Protein AF-D3U2C7-F1 (afdb_monomer_lite)

Structure (mmCIF, N/CA/C/O backbone):
data_AF-D3U2C7-F1
#
_entry.id   AF-D3U2C7-F1
#
loop_
_atom_site.group_PDB
_atom_site.id
_atom_site.type_symbol
_atom_site.label_atom_id
_atom_site.label_alt_id
_atom_site.label_comp_id
_atom_site.label_asym_id
_atom_site.label_entity_id
_atom_site.label_seq_id
_atom_site.pdbx_PDB_ins_code
_atom_site.Cartn_x
_atom_site.Cartn_y
_atom_site.Cartn_z
_atom_site.occupancy
_atom_site.B_iso_or_equiv
_atom_site.auth_seq_id
_atom_site.auth_comp_id
_atom_site.auth_asym_id
_atom_site.auth_atom_id
_atom_site.pdbx_PDB_model_num
ATOM 1 N N . SER A 1 1 ? -16.264 -7.380 15.475 1.00 87.81 1 SER A N 1
ATOM 2 C CA . SER A 1 1 ? -15.789 -6.425 14.461 1.00 87.81 1 SER A CA 1
ATOM 3 C C . SER A 1 1 ? -16.769 -6.370 13.301 1.00 87.81 1 SER A C 1
ATOM 5 O O . SER A 1 1 ? -17.599 -7.271 13.189 1.00 87.81 1 SER A O 1
ATOM 7 N N . ALA A 1 2 ? -16.705 -5.324 12.482 1.00 96.00 2 ALA A N 1
ATOM 8 C CA . ALA A 1 2 ? -17.293 -5.281 11.144 1.00 96.00 2 ALA A CA 1
ATOM 9 C C . ALA A 1 2 ? -16.177 -5.467 10.105 1.00 96.00 2 ALA A C 1
ATOM 11 O O . ALA A 1 2 ? -15.032 -5.110 10.377 1.00 96.00 2 ALA A O 1
ATOM 12 N N . SER A 1 3 ? -16.497 -6.058 8.955 1.00 97.50 3 SER A N 1
ATOM 13 C CA . SER A 1 3 ? -15.560 -6.215 7.838 1.00 97.50 3 SER A CA 1
ATOM 14 C C . SER A 1 3 ? -15.856 -5.163 6.782 1.00 97.50 3 SER A C 1
ATOM 16 O O . SER A 1 3 ? -17.010 -5.005 6.394 1.00 97.50 3 SER A O 1
ATOM 18 N N . VAL A 1 4 ? -14.816 -4.492 6.300 1.00 98.06 4 VAL A N 1
ATOM 19 C CA . VAL A 1 4 ? -14.897 -3.463 5.260 1.00 98.06 4 VAL A CA 1
ATOM 20 C C . VAL A 1 4 ? -14.013 -3.886 4.093 1.00 98.06 4 VAL A C 1
ATOM 22 O O . VAL A 1 4 ? -12.832 -4.183 4.285 1.00 98.06 4 VAL A O 1
ATOM 25 N N . ASP A 1 5 ? -14.599 -3.947 2.898 1.00 97.88 5 ASP A N 1
ATOM 26 C CA . ASP A 1 5 ? -13.872 -4.214 1.656 1.00 97.88 5 ASP A CA 1
ATOM 27 C C . ASP A 1 5 ? -13.170 -2.939 1.176 1.00 97.88 5 ASP A C 1
ATOM 29 O O . ASP A 1 5 ? -13.735 -1.844 1.223 1.00 97.88 5 ASP A O 1
ATOM 33 N N . LEU A 1 6 ? -11.931 -3.083 0.714 1.00 98.00 6 LEU A N 1
ATOM 34 C CA . LEU A 1 6 ? -11.055 -1.980 0.339 1.00 98.00 6 LEU A CA 1
ATOM 35 C C . LEU A 1 6 ? -10.516 -2.156 -1.089 1.00 98.00 6 LEU A C 1
ATOM 37 O O . LEU A 1 6 ? -10.436 -3.281 -1.597 1.00 98.00 6 LEU A O 1
ATOM 41 N N . PRO A 1 7 ? -10.071 -1.061 -1.733 1.00 97.44 7 PRO A N 1
ATOM 42 C CA . PRO A 1 7 ? -9.301 -1.134 -2.968 1.00 97.44 7 PRO A CA 1
ATOM 43 C C . PRO A 1 7 ? -8.113 -2.102 -2.886 1.00 97.44 7 PRO A C 1
ATOM 45 O O . PRO A 1 7 ? -7.433 -2.189 -1.860 1.00 97.44 7 PRO A O 1
ATOM 48 N N . GLY A 1 8 ? -7.841 -2.793 -3.997 1.00 94.50 8 GLY A N 1
ATOM 49 C CA . GLY A 1 8 ? -6.755 -3.774 -4.092 1.00 94.50 8 GLY A CA 1
ATOM 50 C C . GLY A 1 8 ? -7.104 -5.157 -3.539 1.00 94.50 8 GLY A C 1
ATOM 51 O O . GLY A 1 8 ? -6.194 -5.888 -3.160 1.00 94.50 8 GLY A O 1
ATOM 52 N N . GLU A 1 9 ? -8.400 -5.493 -3.479 1.00 93.38 9 GLU A N 1
ATOM 53 C CA . GLU A 1 9 ? -8.926 -6.777 -2.975 1.00 93.38 9 GLU A CA 1
ATOM 54 C C . GLU A 1 9 ? -8.569 -7.045 -1.501 1.00 93.38 9 GLU A C 1
ATOM 56 O O . GLU A 1 9 ? -8.491 -8.185 -1.044 1.00 93.38 9 GLU A O 1
ATOM 61 N N . MET A 1 10 ? -8.365 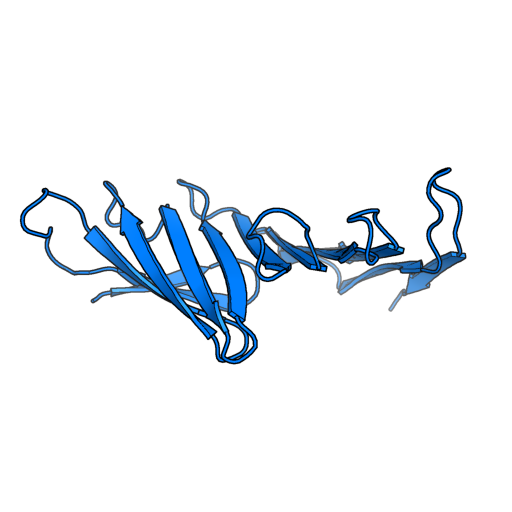-5.973 -0.733 1.00 96.06 10 MET A N 1
ATOM 62 C CA . MET A 1 10 ? -8.042 -6.035 0.689 1.00 96.06 10 MET A CA 1
ATOM 63 C C . MET A 1 10 ? -9.310 -5.957 1.543 1.00 96.06 10 MET A C 1
ATOM 65 O O . MET A 1 10 ? -10.337 -5.420 1.126 1.00 96.06 10 MET A O 1
ATOM 69 N N . LYS A 1 11 ? -9.220 -6.453 2.779 1.00 97.56 11 LYS A N 1
ATOM 70 C CA . LYS A 1 11 ? -10.259 -6.288 3.802 1.00 97.56 11 LYS A CA 1
ATOM 71 C C . LYS A 1 11 ? -9.647 -5.794 5.102 1.00 97.56 11 LYS A C 1
ATOM 73 O O . LYS A 1 11 ? -8.554 -6.224 5.476 1.00 97.56 11 LYS A O 1
ATOM 78 N N . VAL A 1 12 ? -10.381 -4.948 5.816 1.00 98.56 12 VAL A N 1
ATOM 79 C CA . VAL A 1 12 ? -10.050 -4.537 7.184 1.00 98.56 12 VAL A CA 1
ATOM 80 C C . VAL A 1 12 ? -11.198 -4.875 8.129 1.00 98.56 12 VAL A C 1
ATOM 82 O O . VAL A 1 12 ? -12.374 -4.735 7.795 1.00 98.56 12 VAL A O 1
ATOM 85 N N . LEU A 1 13 ? -10.847 -5.347 9.320 1.00 98.62 13 LEU A N 1
ATOM 86 C CA . LEU A 1 13 ? -11.757 -5.548 10.435 1.00 98.62 13 LEU A CA 1
ATOM 87 C C . LEU A 1 13 ? -11.661 -4.347 11.371 1.00 98.62 13 LEU A C 1
ATOM 89 O O . LEU A 1 13 ? -10.581 -4.053 11.879 1.00 98.62 13 LEU A O 1
ATOM 93 N N . VAL A 1 14 ? -12.794 -3.710 11.648 1.00 98.50 14 VAL A N 1
ATOM 94 C CA . VAL A 1 14 ? -12.917 -2.603 12.607 1.00 98.50 14 VAL A CA 1
ATOM 95 C C . VAL A 1 14 ? -13.670 -3.065 13.855 1.00 98.50 14 VAL A C 1
ATOM 97 O O . VAL A 1 14 ? -14.618 -3.857 13.763 1.00 98.50 14 VAL A O 1
ATOM 100 N N . SER A 1 15 ? -13.235 -2.658 15.049 1.00 98.44 15 SER A N 1
ATOM 101 C CA . SER A 1 15 ? -13.942 -2.971 16.299 1.00 98.44 15 SER A CA 1
ATOM 102 C C . SER A 1 15 ? -15.349 -2.360 16.311 1.00 98.44 15 SER A C 1
ATOM 104 O O . SER A 1 15 ? -15.614 -1.366 15.650 1.00 98.44 15 SER A O 1
ATOM 106 N N . LYS A 1 16 ? -16.284 -2.983 17.044 1.00 97.12 16 LYS A N 1
ATOM 107 C CA . LYS A 1 16 ? -17.650 -2.440 17.199 1.00 97.12 16 LYS A CA 1
ATOM 108 C C . LYS A 1 16 ? -17.708 -1.286 18.202 1.00 97.12 16 LYS A C 1
ATOM 110 O O . LYS A 1 16 ? -18.622 -0.479 18.159 1.00 97.12 16 LYS A O 1
ATOM 115 N N . GLU A 1 17 ? -16.745 -1.253 19.112 1.00 97.00 17 GLU A N 1
ATOM 116 C CA . GLU A 1 17 ? -16.668 -0.308 20.215 1.00 97.00 17 GLU A CA 1
ATOM 117 C C . GLU A 1 17 ? -15.272 0.306 20.248 1.00 97.00 17 GLU A C 1
ATOM 119 O O . GLU A 1 17 ? -14.312 -0.260 19.702 1.00 97.00 17 GLU A O 1
ATOM 124 N N . LYS A 1 18 ? -15.187 1.470 20.886 1.00 97.88 18 LYS A N 1
ATOM 125 C CA . LYS A 1 18 ? -13.932 2.163 21.148 1.00 97.88 18 LYS A CA 1
ATOM 126 C C . LYS A 1 18 ? -13.167 1.474 22.279 1.00 97.88 18 LYS A C 1
ATOM 128 O O . LYS A 1 18 ? -13.765 0.916 23.194 1.00 97.88 18 LYS A O 1
ATOM 133 N N . ASP A 1 19 ? -11.846 1.528 22.209 1.00 96.31 19 ASP A N 1
ATOM 134 C CA . ASP A 1 19 ? -10.950 1.122 23.281 1.00 96.31 19 ASP A CA 1
ATOM 135 C C . ASP A 1 19 ? -10.934 2.152 24.426 1.00 96.31 19 ASP A C 1
ATOM 137 O O . ASP A 1 19 ? -11.629 3.172 24.403 1.00 96.31 19 ASP A O 1
ATOM 141 N N . LYS A 1 20 ? -10.114 1.881 25.447 1.00 96.50 20 LYS A N 1
ATOM 142 C CA . LYS A 1 20 ? -9.942 2.753 26.619 1.00 96.50 20 LYS A CA 1
ATOM 143 C C . LYS A 1 20 ? -9.466 4.173 26.279 1.00 96.50 20 LYS A C 1
ATOM 145 O O . LYS A 1 20 ? -9.658 5.074 27.088 1.00 96.50 20 LYS A O 1
ATOM 150 N N . ASP A 1 21 ? -8.846 4.360 25.114 1.00 96.88 21 ASP A N 1
ATOM 151 C CA . ASP A 1 21 ? -8.322 5.641 24.639 1.00 96.88 21 ASP A CA 1
ATOM 152 C C . ASP A 1 21 ? -9.312 6.327 23.675 1.00 96.88 21 ASP A C 1
ATOM 154 O O . ASP A 1 21 ? -9.008 7.369 23.094 1.00 96.88 21 ASP A O 1
ATOM 158 N N . GLY A 1 22 ? -10.517 5.766 23.510 1.00 97.69 22 GLY A N 1
ATOM 159 C CA . GLY A 1 22 ? -11.581 6.325 22.683 1.00 97.69 22 GLY A CA 1
ATOM 160 C C . GLY A 1 22 ? -11.443 6.032 21.187 1.00 97.69 22 GLY A C 1
ATOM 161 O O . GLY A 1 22 ? -12.101 6.710 20.390 1.00 97.69 22 GLY A O 1
ATOM 162 N N . LYS A 1 23 ? -10.633 5.039 20.794 1.00 98.31 23 LYS A N 1
ATOM 163 C CA . LYS A 1 23 ? -10.327 4.715 19.390 1.00 98.31 23 LYS A CA 1
ATOM 164 C C . LYS A 1 23 ? -10.854 3.351 18.966 1.00 98.31 23 LYS A C 1
ATOM 166 O O . LYS A 1 23 ? -10.982 2.438 19.770 1.00 98.31 23 LYS A O 1
ATOM 171 N N . TYR A 1 24 ? -11.139 3.179 17.684 1.00 98.50 24 TYR A N 1
ATOM 172 C CA . TYR A 1 24 ? -11.477 1.884 17.104 1.00 98.50 24 TYR A CA 1
ATOM 173 C C . TYR A 1 24 ? -10.215 1.100 16.776 1.00 98.50 24 TYR A C 1
ATOM 175 O O . TYR A 1 24 ? -9.279 1.630 16.182 1.00 98.50 24 TYR A O 1
ATOM 183 N N . SER A 1 25 ? -10.193 -0.182 17.124 1.00 98.44 25 SER A N 1
ATOM 184 C CA . SER A 1 25 ? -9.112 -1.085 16.735 1.00 98.44 25 SER A CA 1
ATOM 185 C C . SER A 1 25 ? -9.317 -1.582 15.306 1.00 98.44 25 SER A C 1
ATOM 187 O O . SER A 1 25 ? -10.418 -1.997 14.936 1.00 98.44 25 SER A O 1
ATOM 189 N N . LEU A 1 26 ? -8.240 -1.590 14.526 1.00 98.69 26 LEU A N 1
ATOM 190 C CA . LEU A 1 26 ? -8.191 -2.061 13.148 1.00 98.69 26 LEU A CA 1
ATOM 191 C C . LEU A 1 26 ? -7.299 -3.296 13.040 1.00 98.69 26 LEU A C 1
ATOM 193 O O . LEU A 1 26 ? -6.221 -3.354 13.639 1.00 98.69 26 LEU A O 1
ATOM 197 N N . LYS A 1 27 ? -7.728 -4.274 12.243 1.00 98.56 27 LYS A N 1
ATOM 198 C CA . LYS A 1 27 ? -6.948 -5.474 11.931 1.00 98.56 27 LYS A CA 1
ATOM 199 C C . LYS A 1 27 ? -7.107 -5.851 10.463 1.00 98.56 27 LYS A C 1
ATOM 201 O O . LYS A 1 27 ? -8.228 -5.948 9.976 1.00 98.56 27 LYS A O 1
ATOM 206 N N . ALA A 1 28 ? -6.007 -6.124 9.778 1.00 98.38 28 ALA A N 1
ATOM 207 C CA . ALA A 1 28 ? -6.015 -6.637 8.411 1.00 98.38 28 ALA A CA 1
ATOM 208 C C . ALA A 1 28 ? -4.969 -7.742 8.250 1.00 98.38 28 ALA A C 1
ATOM 210 O O . ALA A 1 28 ? -4.030 -7.844 9.040 1.00 98.38 28 ALA A O 1
ATOM 211 N N . THR A 1 29 ? -5.122 -8.560 7.214 1.00 97.44 29 THR A N 1
ATOM 212 C CA . THR A 1 29 ? -4.089 -9.506 6.790 1.00 97.44 29 THR A CA 1
ATOM 213 C C . THR A 1 29 ? -3.798 -9.262 5.320 1.00 97.44 29 THR A C 1
ATOM 215 O O . THR A 1 29 ? -4.693 -9.397 4.491 1.00 97.44 29 THR A O 1
ATOM 218 N N . VAL A 1 30 ? -2.559 -8.893 5.003 1.00 95.19 30 VAL A N 1
ATOM 219 C CA . VAL A 1 30 ? -2.096 -8.633 3.631 1.00 95.19 30 VAL A CA 1
ATOM 220 C C . VAL A 1 30 ? -0.849 -9.472 3.403 1.00 95.19 30 VAL A C 1
ATOM 222 O O . VAL A 1 30 ? 0.050 -9.451 4.235 1.00 95.19 30 VAL A O 1
ATOM 225 N N . ASP A 1 31 ? -0.811 -10.267 2.333 1.00 90.38 31 ASP A N 1
ATOM 226 C CA . ASP A 1 31 ? 0.312 -11.165 2.013 1.00 90.38 31 ASP A CA 1
ATOM 227 C C . ASP A 1 31 ? 0.765 -12.052 3.188 1.00 90.38 31 ASP A C 1
ATOM 229 O O . ASP A 1 31 ? 1.954 -12.258 3.420 1.00 90.38 31 ASP A O 1
ATOM 233 N N . LYS A 1 32 ? -0.208 -12.593 3.940 1.00 93.06 32 LYS A N 1
ATOM 234 C CA . LYS A 1 32 ? -0.007 -13.400 5.165 1.00 93.06 32 LYS A CA 1
ATOM 235 C C . LYS A 1 32 ? 0.615 -12.635 6.345 1.00 93.06 32 LYS A C 1
ATOM 237 O O . LYS A 1 32 ? 0.990 -13.251 7.336 1.00 93.06 32 LYS A O 1
ATOM 242 N N . ILE A 1 33 ? 0.678 -11.308 6.277 1.00 95.88 33 ILE A N 1
ATOM 243 C CA . ILE A 1 33 ? 1.178 -10.436 7.342 1.00 95.88 33 ILE A CA 1
ATOM 244 C C . ILE A 1 33 ? -0.022 -9.882 8.102 1.00 95.88 33 ILE A C 1
ATOM 246 O O . ILE A 1 33 ? -0.891 -9.235 7.517 1.00 95.88 33 ILE A O 1
ATOM 250 N N . GLU A 1 34 ? -0.080 -10.133 9.406 1.00 97.69 34 GLU A N 1
ATOM 251 C CA . GLU A 1 34 ? -1.077 -9.520 10.281 1.00 97.69 34 GLU A CA 1
ATOM 252 C C . GLU A 1 34 ? -0.687 -8.066 10.579 1.00 97.69 34 GLU A C 1
ATOM 254 O O . GLU A 1 34 ? 0.393 -7.796 11.103 1.00 97.69 34 GLU A O 1
ATOM 259 N N . LEU A 1 35 ? -1.582 -7.134 10.254 1.00 98.62 35 LEU A N 1
ATOM 260 C CA . LEU A 1 35 ? -1.430 -5.702 10.497 1.00 98.62 35 LEU A CA 1
ATOM 261 C C . LEU A 1 35 ? -2.444 -5.254 11.546 1.00 98.62 35 LEU A C 1
ATOM 263 O O . LEU A 1 35 ? -3.607 -5.676 11.516 1.00 98.62 35 LEU A O 1
ATOM 267 N N . LYS A 1 36 ? -2.021 -4.375 12.454 1.00 98.56 36 LYS A N 1
ATOM 268 C CA . LYS A 1 36 ? -2.867 -3.801 13.507 1.00 98.56 36 LYS A CA 1
ATOM 269 C C . LYS A 1 36 ? -2.704 -2.293 13.567 1.00 98.56 36 LYS A C 1
ATOM 271 O O . LYS A 1 36 ? -1.631 -1.769 13.292 1.00 98.56 36 LYS A O 1
ATOM 276 N N . GLY A 1 37 ? -3.764 -1.604 13.957 1.00 98.44 37 GLY A N 1
ATOM 277 C CA . GLY A 1 37 ? -3.756 -0.160 14.153 1.00 98.44 37 GLY A CA 1
ATOM 278 C C . GLY A 1 37 ? -4.938 0.297 14.991 1.00 98.44 37 GLY A C 1
ATOM 279 O O . GLY A 1 37 ? -5.788 -0.510 15.374 1.00 98.44 37 GLY A O 1
ATOM 280 N N . THR A 1 38 ? -5.002 1.595 15.259 1.00 98.25 38 THR A N 1
ATOM 281 C CA . THR A 1 38 ? -6.177 2.237 15.853 1.00 98.25 38 THR A CA 1
ATOM 282 C C . THR A 1 38 ? -6.571 3.463 15.037 1.00 98.25 38 THR A C 1
ATOM 284 O O . THR A 1 38 ? -5.739 4.063 14.356 1.00 98.25 38 THR A O 1
ATOM 287 N N . SER A 1 39 ? -7.852 3.820 15.070 1.00 98.06 39 SER A N 1
ATOM 288 C CA . SER A 1 39 ? -8.407 4.953 14.329 1.00 98.06 39 SER A CA 1
ATOM 289 C C . SER A 1 39 ? -9.465 5.678 15.143 1.00 98.06 39 SER A C 1
ATOM 291 O O . SER A 1 39 ? -10.187 5.071 15.929 1.00 98.06 39 SER A O 1
ATOM 293 N N . ASP A 1 40 ? -9.588 6.983 14.934 1.00 97.94 40 ASP A N 1
ATOM 294 C CA . ASP A 1 40 ? -10.674 7.769 15.524 1.00 97.94 40 ASP A CA 1
ATOM 295 C C . ASP A 1 40 ? -12.016 7.506 14.808 1.00 97.94 40 ASP A C 1
ATOM 297 O O . ASP A 1 40 ? -13.082 7.790 15.360 1.00 97.94 40 ASP A O 1
ATOM 301 N N . LYS A 1 41 ? -11.969 6.940 13.591 1.00 97.38 41 LYS A N 1
ATOM 302 C CA . LYS A 1 41 ? -13.129 6.620 12.749 1.00 97.38 41 LYS A CA 1
ATOM 303 C C . LYS A 1 41 ? -13.481 5.133 12.814 1.00 97.38 41 LYS A C 1
ATOM 305 O O . LYS A 1 41 ? -12.612 4.274 12.941 1.00 97.38 41 LYS A O 1
ATOM 310 N N . ASP A 1 42 ? -14.766 4.834 12.676 1.00 97.62 42 ASP A N 1
ATOM 311 C CA . ASP A 1 42 ? -15.341 3.482 12.684 1.00 97.62 42 ASP A CA 1
ATOM 312 C C . ASP A 1 42 ? -15.507 2.874 11.283 1.00 97.62 42 ASP A C 1
ATOM 314 O O . ASP A 1 42 ? -15.905 1.720 11.143 1.00 97.62 42 ASP A O 1
ATOM 318 N N . ASN A 1 43 ? -15.190 3.629 10.233 1.00 97.81 43 ASN A N 1
ATOM 319 C CA . ASN A 1 43 ? -15.395 3.220 8.844 1.00 97.81 43 ASN A CA 1
ATOM 320 C C . ASN A 1 43 ? -14.282 2.309 8.289 1.00 97.81 43 ASN A C 1
ATOM 322 O O . ASN A 1 43 ? -14.359 1.879 7.142 1.00 97.81 43 ASN A O 1
ATOM 326 N N . GLY A 1 44 ? -13.245 2.027 9.083 1.00 97.75 44 GLY A N 1
ATOM 327 C CA . GLY A 1 44 ? -12.086 1.228 8.682 1.00 97.75 44 GLY A CA 1
ATOM 328 C C . GLY A 1 44 ? -10.909 2.029 8.115 1.00 97.75 44 GLY A C 1
ATOM 329 O O . GLY A 1 44 ? -9.880 1.423 7.819 1.00 97.75 44 GLY A O 1
ATOM 330 N N . SER A 1 45 ? -11.011 3.358 7.983 1.00 98.56 45 SER A N 1
ATOM 331 C CA . SER A 1 45 ? -9.874 4.192 7.582 1.00 98.56 45 SER A CA 1
ATOM 332 C C . SER A 1 45 ? -8.831 4.302 8.689 1.00 98.56 45 SER A C 1
ATOM 334 O O . SER A 1 45 ? -9.147 4.200 9.877 1.00 98.56 45 SER A O 1
ATOM 336 N N . GLY A 1 46 ? -7.577 4.538 8.307 1.00 98.44 46 GLY A N 1
ATOM 337 C CA . GLY A 1 46 ? -6.476 4.696 9.251 1.00 98.44 46 GLY A CA 1
ATOM 338 C C . GLY A 1 46 ? -5.184 4.048 8.775 1.00 98.44 46 GLY A C 1
ATOM 339 O O . GLY A 1 46 ? -5.000 3.747 7.594 1.00 98.44 46 GLY A O 1
ATOM 340 N N . VAL A 1 47 ? -4.274 3.848 9.723 1.00 98.69 47 VAL A N 1
ATOM 341 C CA . VAL A 1 47 ? -2.956 3.254 9.493 1.00 98.69 47 VAL A CA 1
ATOM 342 C C . VAL A 1 47 ? -2.850 1.971 10.302 1.00 98.69 47 VAL A C 1
ATOM 344 O O . VAL A 1 47 ? -3.148 1.961 11.496 1.00 98.69 47 VAL A O 1
ATOM 347 N N . LEU A 1 48 ? -2.419 0.895 9.652 1.00 98.75 48 LEU A N 1
ATOM 348 C CA . LEU A 1 48 ? -2.109 -0.380 10.280 1.00 98.75 48 LEU A CA 1
ATOM 349 C C . LEU A 1 48 ? -0.653 -0.737 10.007 1.00 98.75 48 LEU A C 1
ATOM 351 O O . LEU A 1 48 ? -0.164 -0.562 8.892 1.00 98.75 48 LEU A O 1
ATOM 355 N N . GLU A 1 49 ? 0.021 -1.286 11.006 1.00 98.62 49 GLU A N 1
ATOM 356 C CA . GLU A 1 49 ? 1.424 -1.675 10.923 1.00 98.62 49 GLU A CA 1
ATOM 357 C C . GLU A 1 49 ? 1.604 -3.138 11.331 1.00 98.62 49 GLU A C 1
ATOM 359 O O . GLU A 1 49 ? 0.814 -3.707 12.090 1.00 98.62 49 GLU A O 1
ATOM 364 N N . GLY A 1 50 ? 2.653 -3.759 10.803 1.00 98.19 50 GLY A N 1
ATOM 365 C CA . GLY A 1 50 ? 3.046 -5.123 11.124 1.00 98.19 50 GLY A CA 1
ATOM 366 C C . GLY A 1 50 ? 4.537 -5.336 10.912 1.00 98.19 50 GLY A C 1
ATOM 367 O O . GLY A 1 50 ? 5.242 -4.512 10.330 1.00 98.19 50 GLY A O 1
ATOM 368 N N . THR A 1 51 ? 5.039 -6.450 11.426 1.00 97.19 51 THR A N 1
ATOM 369 C CA . THR A 1 51 ? 6.431 -6.878 11.258 1.00 97.19 51 THR A CA 1
ATOM 370 C C . THR A 1 51 ? 6.418 -8.325 10.787 1.00 97.19 51 THR A C 1
ATOM 372 O O . THR A 1 51 ? 5.671 -9.134 11.335 1.00 97.19 51 THR A O 1
ATOM 375 N N . LYS A 1 52 ? 7.199 -8.633 9.752 1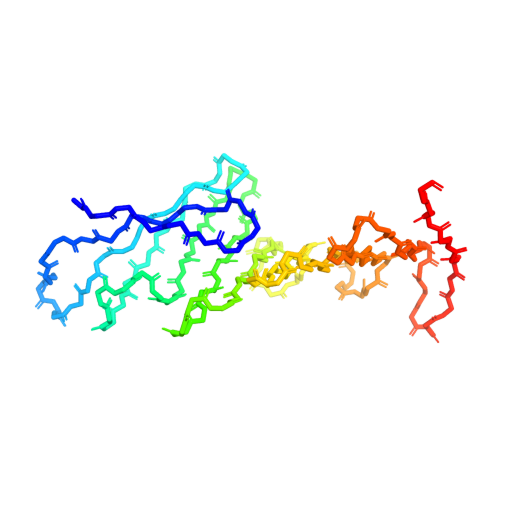.00 94.81 52 LYS A N 1
ATOM 376 C CA . LYS A 1 52 ? 7.384 -9.999 9.251 1.00 94.81 52 LYS A CA 1
ATOM 377 C C . LYS A 1 52 ? 8.364 -10.778 10.132 1.00 94.81 52 LYS A C 1
ATOM 379 O O . LYS A 1 52 ? 9.095 -10.189 10.925 1.00 94.81 52 LYS A O 1
ATOM 384 N N . ASP A 1 53 ? 8.459 -12.084 9.904 1.00 94.12 53 ASP A N 1
ATOM 385 C CA . ASP A 1 53 ? 9.431 -12.949 10.586 1.00 94.12 53 ASP A CA 1
ATOM 386 C C . ASP A 1 53 ? 10.890 -12.559 10.282 1.00 94.12 53 ASP A C 1
ATOM 388 O O . ASP A 1 53 ? 11.754 -12.654 11.151 1.00 94.12 53 ASP A O 1
ATOM 392 N N . ASP A 1 54 ? 11.161 -12.033 9.081 1.00 94.19 54 ASP A N 1
ATOM 393 C CA . ASP A 1 54 ? 12.468 -11.481 8.682 1.00 94.19 54 ASP A CA 1
ATOM 394 C C . ASP A 1 54 ? 12.735 -10.062 9.230 1.00 94.19 54 ASP A C 1
ATOM 396 O O . ASP A 1 54 ? 13.711 -9.418 8.852 1.00 94.19 54 ASP A O 1
ATOM 400 N N . LYS A 1 55 ? 11.862 -9.579 10.126 1.00 96.56 55 LYS A N 1
ATOM 401 C CA . LYS A 1 55 ? 11.851 -8.249 10.755 1.00 96.56 55 LYS A CA 1
ATOM 402 C C . LYS A 1 55 ? 11.566 -7.064 9.832 1.00 96.56 55 LYS A C 1
ATOM 404 O O . LYS A 1 55 ? 11.492 -5.932 10.326 1.00 96.56 55 LYS A O 1
ATOM 409 N N . SER A 1 56 ? 11.334 -7.290 8.541 1.00 96.56 56 SER A N 1
ATOM 410 C CA . SER A 1 56 ? 10.835 -6.257 7.628 1.00 96.56 56 SER A CA 1
ATOM 411 C C . SER A 1 56 ? 9.534 -5.662 8.160 1.00 96.56 56 SER A C 1
ATOM 413 O O . SER A 1 56 ? 8.696 -6.365 8.739 1.00 96.56 56 SER A O 1
ATOM 415 N N . LYS A 1 57 ? 9.346 -4.357 7.961 1.00 98.06 57 LYS A N 1
ATOM 416 C CA . LYS A 1 57 ? 8.146 -3.645 8.417 1.00 98.06 57 LYS A CA 1
ATOM 417 C C . LYS A 1 57 ? 7.122 -3.564 7.296 1.00 98.06 57 LYS A C 1
ATOM 419 O O . LYS A 1 57 ? 7.474 -3.429 6.129 1.00 98.06 57 LYS A O 1
ATOM 424 N N . ALA A 1 58 ? 5.851 -3.637 7.658 1.00 98.38 58 ALA A N 1
ATOM 425 C CA . ALA A 1 58 ? 4.733 -3.485 6.743 1.00 98.38 58 ALA A CA 1
ATOM 42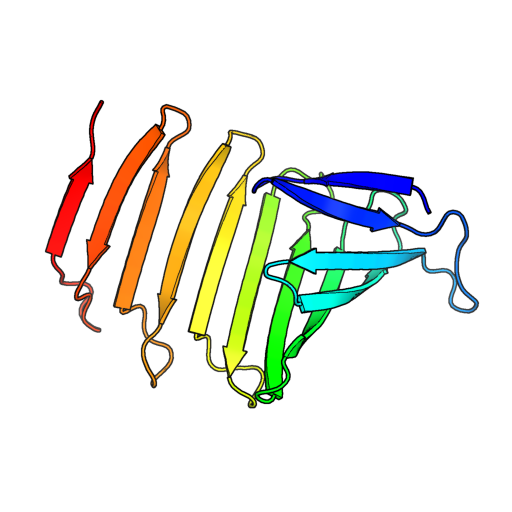6 C C . ALA A 1 58 ? 3.809 -2.380 7.251 1.00 98.38 58 ALA A C 1
ATOM 428 O O . ALA A 1 58 ? 3.541 -2.305 8.452 1.00 98.38 58 ALA A O 1
ATOM 429 N N . LYS A 1 59 ? 3.306 -1.549 6.340 1.00 98.62 59 LYS A N 1
ATOM 430 C CA . LYS A 1 59 ? 2.362 -0.473 6.643 1.00 98.62 59 LYS A CA 1
ATOM 431 C C . LYS A 1 59 ? 1.241 -0.467 5.620 1.00 98.62 59 LYS A C 1
ATOM 433 O O . LYS A 1 59 ? 1.494 -0.431 4.421 1.00 98.62 59 LYS A O 1
ATOM 438 N N . LEU A 1 60 ? 0.003 -0.467 6.091 1.00 98.75 60 LEU A N 1
ATOM 439 C CA . LEU A 1 60 ? -1.186 -0.246 5.281 1.00 98.75 60 LEU A CA 1
ATOM 440 C C . LEU A 1 60 ? -1.811 1.081 5.697 1.00 98.75 60 LEU A C 1
ATOM 442 O O . LEU A 1 60 ? -2.185 1.259 6.852 1.00 98.75 60 LEU A O 1
ATOM 446 N N . THR A 1 61 ? -1.941 2.000 4.750 1.00 98.75 61 THR A N 1
ATOM 447 C CA . THR A 1 61 ? -2.663 3.261 4.927 1.00 98.75 61 THR A CA 1
ATOM 448 C C . THR A 1 61 ? -3.951 3.209 4.118 1.00 98.75 61 THR A C 1
ATOM 450 O O . THR A 1 61 ? -3.917 2.930 2.918 1.00 98.75 61 THR A O 1
ATOM 453 N N . ILE A 1 62 ? -5.078 3.482 4.767 1.00 98.81 62 ILE A N 1
ATOM 454 C CA . ILE A 1 62 ? -6.420 3.473 4.182 1.00 98.81 62 ILE A CA 1
ATOM 455 C C . ILE A 1 62 ? -6.955 4.902 4.243 1.00 98.81 62 ILE A C 1
ATOM 457 O O . ILE A 1 62 ? -7.033 5.483 5.328 1.00 98.81 62 ILE A O 1
ATOM 461 N N . ALA A 1 63 ? -7.304 5.468 3.087 1.00 98.56 63 ALA A N 1
ATOM 462 C CA . ALA A 1 63 ? -7.842 6.822 2.999 1.00 98.56 63 ALA A CA 1
ATOM 463 C C . ALA A 1 63 ? -9.169 6.962 3.760 1.00 98.56 63 ALA A C 1
ATOM 465 O O . ALA A 1 63 ? -9.940 6.010 3.868 1.00 98.56 63 ALA A O 1
ATOM 466 N N . ASP A 1 64 ? -9.451 8.166 4.259 1.00 98.38 64 ASP A N 1
ATOM 467 C CA . ASP A 1 64 ? -10.642 8.445 5.070 1.00 98.38 64 ASP A CA 1
ATOM 468 C C . ASP A 1 64 ? -11.966 8.171 4.355 1.00 98.38 64 ASP A C 1
ATOM 470 O O . ASP A 1 64 ? -12.928 7.738 4.985 1.00 98.38 64 ASP A O 1
ATOM 474 N N . ASP A 1 65 ? -12.005 8.382 3.045 1.00 97.94 65 ASP A N 1
ATOM 475 C CA . ASP A 1 65 ? -13.152 8.113 2.176 1.00 97.94 65 ASP A CA 1
ATOM 476 C C . ASP A 1 65 ? -13.156 6.683 1.601 1.00 97.94 65 ASP A C 1
ATOM 478 O O . ASP A 1 65 ? -13.997 6.345 0.765 1.00 97.94 65 ASP A O 1
ATOM 482 N N . LEU A 1 66 ? -12.203 5.847 2.032 1.00 98.12 66 LEU A N 1
ATOM 483 C CA . LEU A 1 66 ? -11.987 4.471 1.579 1.00 98.12 66 LEU A CA 1
ATOM 484 C C . LEU A 1 66 ? -11.728 4.353 0.065 1.00 98.12 66 LEU A C 1
ATOM 486 O O . LEU A 1 66 ? -11.825 3.266 -0.507 1.00 98.12 66 LEU A O 1
ATOM 490 N N . SER A 1 67 ? -11.392 5.458 -0.609 1.00 98.00 67 SER A N 1
ATOM 491 C CA . SER A 1 67 ? -11.175 5.486 -2.060 1.00 98.00 67 SER A CA 1
ATOM 492 C C . SER A 1 67 ? -9.841 4.874 -2.478 1.00 98.00 67 SER A C 1
ATOM 494 O O . SER A 1 67 ? -9.673 4.503 -3.641 1.00 98.00 67 SER A O 1
ATOM 496 N N . LYS A 1 68 ? -8.893 4.770 -1.540 1.00 98.50 68 LYS A N 1
ATOM 497 C CA . LYS A 1 68 ? -7.502 4.428 -1.819 1.00 98.50 68 LYS A CA 1
ATOM 498 C C . LYS A 1 68 ? -6.855 3.666 -0.668 1.00 98.50 68 LYS A C 1
ATOM 500 O O . LYS A 1 68 ? -7.044 4.006 0.503 1.00 98.50 68 LYS A O 1
ATOM 505 N N . THR A 1 69 ? -6.030 2.689 -1.019 1.00 98.75 69 THR A N 1
ATOM 506 C CA . THR A 1 69 ? -5.108 2.000 -0.113 1.00 98.75 69 THR A CA 1
ATOM 507 C C . THR A 1 69 ? -3.671 2.180 -0.585 1.00 98.75 69 THR A C 1
ATOM 509 O O . THR A 1 69 ? -3.387 2.211 -1.785 1.00 98.75 69 THR A O 1
ATOM 512 N N . THR A 1 70 ? -2.755 2.290 0.371 1.00 98.75 70 THR A N 1
ATOM 513 C CA . THR A 1 70 ? -1.310 2.266 0.140 1.00 98.75 70 THR A CA 1
ATOM 514 C C . THR A 1 70 ? -0.709 1.214 1.056 1.00 98.75 70 THR A C 1
ATOM 516 O O . THR A 1 70 ? -0.724 1.380 2.275 1.00 98.75 70 THR A O 1
ATOM 519 N N . PHE A 1 71 ? -0.203 0.132 0.476 1.00 98.56 71 PHE A N 1
ATOM 520 C CA . PHE A 1 71 ? 0.515 -0.915 1.187 1.00 98.56 71 PHE A CA 1
ATOM 521 C C . PHE A 1 71 ? 2.011 -0.800 0.906 1.00 98.56 71 PHE A C 1
ATOM 523 O O . PHE A 1 71 ? 2.434 -0.804 -0.249 1.00 98.56 71 PHE A O 1
ATOM 530 N N . GLU A 1 72 ? 2.812 -0.686 1.955 1.00 98.56 72 GLU A N 1
ATOM 531 C CA . GLU A 1 72 ? 4.255 -0.484 1.885 1.00 98.56 72 GLU A CA 1
ATOM 532 C C . GLU A 1 72 ? 4.977 -1.573 2.671 1.00 98.56 72 GLU A C 1
ATOM 534 O O . GLU A 1 72 ? 4.601 -1.905 3.798 1.00 98.56 72 GLU A O 1
ATOM 539 N N . LEU A 1 73 ? 6.043 -2.100 2.073 1.00 98.19 73 LEU A N 1
ATOM 540 C CA . LEU A 1 73 ? 7.025 -2.937 2.744 1.00 98.19 73 LEU A CA 1
ATOM 541 C C . LEU A 1 73 ? 8.331 -2.167 2.858 1.00 98.19 73 LEU A C 1
ATOM 543 O O . LEU A 1 73 ? 8.808 -1.587 1.882 1.00 98.19 73 LEU A O 1
ATOM 547 N N . PHE A 1 74 ? 8.922 -2.217 4.041 1.00 98.31 74 PHE A N 1
ATOM 548 C CA . PHE A 1 74 ? 10.193 -1.596 4.370 1.00 98.31 74 PHE A CA 1
ATOM 549 C C . PHE A 1 74 ? 11.170 -2.653 4.866 1.00 98.31 74 PHE A C 1
ATOM 551 O O . PHE A 1 74 ? 10.767 -3.700 5.380 1.00 98.31 74 PHE A O 1
ATOM 558 N N . LYS A 1 75 ? 12.460 -2.339 4.789 1.00 97.44 75 LYS A N 1
ATOM 559 C CA . LYS A 1 75 ? 13.499 -3.086 5.500 1.00 97.44 75 LYS A CA 1
ATOM 560 C C . LYS A 1 75 ? 13.289 -3.009 7.022 1.00 97.44 75 LYS A C 1
ATOM 562 O O . LYS A 1 75 ? 12.410 -2.302 7.517 1.00 97.44 75 LYS A O 1
ATOM 567 N N . GLU A 1 76 ? 14.124 -3.725 7.778 1.00 96.94 76 GLU A N 1
ATOM 568 C CA . GLU A 1 76 ? 14.104 -3.729 9.253 1.00 96.94 76 GLU A CA 1
ATOM 569 C C . GLU A 1 76 ? 14.211 -2.312 9.857 1.00 96.94 76 GLU A C 1
ATOM 571 O O . GLU A 1 76 ? 13.625 -2.050 10.907 1.00 96.94 76 GLU A O 1
ATOM 576 N N . ASP A 1 77 ? 14.879 -1.379 9.163 1.00 95.00 77 ASP A N 1
ATOM 577 C CA . ASP A 1 77 ? 15.013 0.029 9.569 1.00 95.00 77 ASP A CA 1
ATOM 578 C C . ASP A 1 77 ? 13.692 0.826 9.579 1.00 95.00 77 ASP A C 1
ATOM 580 O O . ASP A 1 77 ? 13.653 1.936 10.115 1.00 95.00 77 ASP A O 1
ATOM 584 N N . GLY A 1 78 ? 12.619 0.283 8.988 1.00 94.81 78 GLY A N 1
ATOM 585 C CA . GLY A 1 78 ? 11.307 0.923 8.883 1.00 94.81 78 GLY A CA 1
ATOM 586 C C . GLY A 1 78 ? 11.271 2.179 8.005 1.00 94.81 78 GLY A C 1
ATOM 587 O O . GLY A 1 78 ? 10.296 2.924 8.063 1.00 94.81 78 GLY A O 1
ATOM 588 N N . LYS A 1 79 ? 12.323 2.445 7.224 1.00 95.25 79 LYS A N 1
ATOM 589 C CA . LYS A 1 79 ? 12.484 3.663 6.412 1.00 95.25 79 LYS A CA 1
ATOM 590 C C . LYS A 1 79 ? 12.765 3.349 4.952 1.00 95.25 79 LYS A C 1
ATOM 592 O O . LYS A 1 79 ? 12.177 3.973 4.071 1.00 95.25 79 LYS A O 1
ATOM 597 N N . THR A 1 80 ? 13.648 2.393 4.688 1.00 97.19 80 THR A N 1
ATOM 598 C CA . THR A 1 80 ? 14.025 2.018 3.327 1.00 97.19 80 THR A CA 1
ATOM 599 C C . THR A 1 80 ? 12.924 1.159 2.722 1.00 97.19 80 THR A C 1
ATOM 601 O O . THR A 1 80 ? 12.688 0.040 3.180 1.00 97.19 80 THR A O 1
ATOM 604 N N . LEU A 1 81 ? 12.250 1.674 1.694 1.00 97.94 81 LEU A N 1
ATOM 605 C CA . LEU A 1 81 ? 11.214 0.934 0.977 1.00 97.94 81 LEU A CA 1
ATOM 606 C C . LEU A 1 81 ? 11.803 -0.258 0.224 1.00 97.94 81 LEU A C 1
ATOM 608 O O . LEU A 1 81 ? 12.888 -0.185 -0.346 1.00 97.94 81 LEU A O 1
ATOM 612 N N . VAL A 1 82 ? 11.036 -1.341 0.213 1.00 97.94 82 VAL A N 1
ATOM 613 C CA . VAL A 1 82 ? 11.255 -2.545 -0.596 1.00 97.94 82 VAL A CA 1
ATOM 614 C C . VAL A 1 82 ? 10.211 -2.595 -1.707 1.00 97.94 82 VAL A C 1
ATOM 616 O O . VAL A 1 82 ? 10.540 -2.808 -2.873 1.00 97.94 82 VAL A O 1
ATOM 619 N N . SER A 1 83 ? 8.949 -2.333 -1.364 1.00 98.31 83 SER A N 1
ATOM 620 C CA . SER A 1 83 ? 7.858 -2.254 -2.332 1.00 98.31 83 SER A CA 1
ATOM 621 C C . SER A 1 83 ? 6.742 -1.338 -1.852 1.00 98.31 83 SER A C 1
ATOM 623 O O . SER A 1 83 ? 6.510 -1.201 -0.648 1.00 98.31 83 SER A O 1
ATOM 625 N N . ARG A 1 84 ? 5.993 -0.778 -2.799 1.00 98.69 84 ARG A N 1
ATOM 626 C CA . ARG A 1 84 ? 4.757 -0.042 -2.537 1.00 98.69 84 ARG A CA 1
ATOM 627 C C . ARG A 1 84 ? 3.688 -0.458 -3.535 1.00 98.69 84 ARG A C 1
ATOM 629 O O . ARG A 1 84 ? 3.918 -0.410 -4.736 1.00 98.69 84 ARG A O 1
ATOM 636 N N . LYS A 1 85 ? 2.501 -0.789 -3.040 1.00 98.50 85 LYS A N 1
ATOM 637 C CA . LYS A 1 85 ? 1.302 -0.991 -3.848 1.00 98.50 85 LYS A CA 1
ATOM 638 C C . LYS A 1 85 ? 0.261 0.054 -3.490 1.00 98.50 85 LYS A C 1
ATOM 640 O O . LYS A 1 85 ? -0.173 0.144 -2.345 1.00 98.50 85 LYS A O 1
ATOM 645 N N . VAL A 1 86 ? -0.155 0.825 -4.481 1.00 98.69 86 VAL A N 1
ATOM 646 C CA . VAL A 1 86 ? -1.248 1.788 -4.370 1.00 98.69 86 VAL A CA 1
ATOM 647 C C . VAL A 1 86 ? -2.424 1.252 -5.163 1.00 98.69 86 VAL A C 1
ATOM 649 O O . VAL A 1 86 ? -2.264 0.947 -6.340 1.00 98.69 86 VAL A O 1
ATOM 652 N N . SER A 1 87 ? -3.590 1.127 -4.535 1.00 98.44 87 SER A N 1
ATOM 653 C CA . SER A 1 87 ? -4.816 0.682 -5.206 1.00 98.44 87 SER A CA 1
ATOM 654 C C . SER A 1 87 ? -5.940 1.680 -4.978 1.00 98.44 87 SER A C 1
ATOM 656 O O . SER A 1 87 ? -6.102 2.201 -3.874 1.00 98.44 87 SER A O 1
ATOM 658 N N . SER A 1 88 ? -6.723 1.922 -6.020 1.00 98.31 88 SER A N 1
ATOM 659 C CA . SER A 1 88 ? -7.814 2.895 -6.025 1.00 98.31 88 SER A CA 1
ATOM 660 C C . SER A 1 88 ? -9.160 2.209 -6.264 1.00 98.31 88 SER A C 1
ATOM 662 O O . SER A 1 88 ? -9.244 1.101 -6.799 1.00 98.31 88 SER A O 1
ATOM 664 N N . LYS A 1 89 ? -10.245 2.861 -5.848 1.00 96.94 89 LYS A N 1
ATOM 665 C CA . LYS A 1 89 ? -11.619 2.346 -5.966 1.00 96.94 89 LYS A CA 1
ATOM 666 C C . LYS A 1 89 ? -12.077 2.159 -7.417 1.00 96.94 89 LYS A C 1
ATOM 668 O O . LYS A 1 89 ? -12.911 1.298 -7.680 1.00 96.94 89 LYS A O 1
ATOM 673 N N . ASP A 1 90 ? -11.496 2.911 -8.348 1.00 96.38 90 ASP A N 1
ATOM 674 C CA . ASP A 1 90 ? -11.658 2.754 -9.802 1.00 96.38 90 ASP A CA 1
ATOM 675 C C . ASP A 1 90 ? -10.904 1.535 -10.376 1.00 96.38 90 ASP A C 1
ATOM 677 O O . ASP A 1 90 ? -10.808 1.369 -11.588 1.00 96.38 90 ASP A O 1
ATOM 681 N N . LYS A 1 91 ? -10.376 0.661 -9.506 1.00 94.81 91 LYS A N 1
ATOM 682 C CA . LYS A 1 91 ? -9.641 -0.567 -9.846 1.00 94.81 91 LYS A CA 1
ATOM 683 C C . LYS A 1 91 ? -8.306 -0.321 -10.549 1.00 94.81 91 LYS A C 1
ATOM 685 O O . LYS A 1 91 ? -7.705 -1.271 -11.049 1.00 94.81 91 LYS A O 1
ATOM 690 N N . THR A 1 92 ? -7.812 0.914 -10.558 1.00 98.12 92 THR A N 1
ATOM 691 C CA . THR A 1 92 ? -6.433 1.189 -10.961 1.00 98.12 92 THR A CA 1
ATOM 692 C C . THR A 1 92 ? -5.461 0.803 -9.848 1.00 98.12 92 THR A C 1
ATOM 694 O O . THR A 1 92 ? -5.781 0.878 -8.654 1.00 98.12 92 THR A O 1
ATOM 697 N N . SER A 1 93 ? -4.256 0.382 -10.232 1.00 98.38 93 SER A N 1
ATOM 698 C CA . SER A 1 93 ? -3.175 0.136 -9.280 1.00 98.38 93 SER A CA 1
ATOM 699 C C . SER A 1 93 ? -1.818 0.562 -9.815 1.00 98.38 93 SER A C 1
ATOM 701 O O . SER A 1 93 ? -1.574 0.551 -11.023 1.00 98.38 93 SER A O 1
ATOM 703 N N . THR A 1 94 ? -0.925 0.891 -8.888 1.00 98.69 94 THR A N 1
ATOM 704 C CA . THR A 1 94 ? 0.500 1.076 -9.152 1.00 98.69 94 THR A CA 1
ATOM 705 C C . THR A 1 94 ? 1.294 0.229 -8.172 1.00 98.69 94 THR A C 1
ATOM 707 O O . THR A 1 94 ? 1.170 0.401 -6.959 1.00 98.69 94 THR A O 1
ATOM 710 N N . ASP A 1 95 ? 2.128 -0.651 -8.706 1.00 98.44 95 ASP A N 1
ATOM 711 C CA . ASP A 1 95 ? 3.027 -1.530 -7.972 1.00 98.44 95 ASP A CA 1
ATOM 712 C C . ASP A 1 95 ? 4.470 -1.071 -8.242 1.00 98.44 95 ASP A C 1
ATOM 714 O O . ASP A 1 95 ? 4.936 -1.077 -9.381 1.00 98.44 95 ASP A O 1
ATOM 718 N N . GLU A 1 96 ? 5.169 -0.622 -7.204 1.00 98.69 96 GLU A N 1
ATOM 719 C CA . GLU A 1 96 ? 6.537 -0.098 -7.240 1.00 98.69 96 GLU A CA 1
ATOM 720 C C . GLU A 1 96 ? 7.476 -1.040 -6.479 1.00 98.69 96 GLU A C 1
ATOM 722 O O . GLU A 1 96 ? 7.172 -1.453 -5.357 1.00 98.69 96 GLU A O 1
ATOM 727 N N . MET A 1 97 ? 8.636 -1.341 -7.064 1.00 98.31 97 MET A N 1
ATOM 728 C CA . MET A 1 97 ? 9.742 -2.032 -6.393 1.00 98.31 97 MET A CA 1
ATOM 729 C C . MET A 1 97 ? 10.936 -1.096 -6.253 1.00 98.31 97 MET A C 1
ATOM 731 O O . MET A 1 97 ? 11.202 -0.278 -7.136 1.00 98.31 97 MET A O 1
ATOM 735 N N . PHE A 1 98 ? 11.662 -1.238 -5.149 1.00 98.31 98 PHE A N 1
ATOM 736 C CA . PHE A 1 98 ? 12.797 -0.390 -4.809 1.00 98.31 98 PHE A CA 1
ATOM 737 C C . PHE A 1 98 ? 14.066 -1.232 -4.657 1.00 98.31 98 PHE A C 1
ATOM 739 O O . PHE A 1 98 ? 14.023 -2.382 -4.216 1.00 98.31 98 PHE A O 1
ATOM 746 N N . ASN A 1 99 ? 15.204 -0.677 -5.066 1.00 95.38 99 ASN A N 1
ATOM 747 C CA . ASN A 1 99 ? 16.506 -1.318 -4.913 1.00 95.38 99 ASN A CA 1
ATOM 748 C C . ASN A 1 99 ? 17.031 -1.192 -3.470 1.00 95.38 99 ASN A C 1
ATOM 750 O O . ASN A 1 99 ? 16.402 -0.597 -2.595 1.00 95.38 99 ASN A O 1
ATOM 754 N N . GLU A 1 100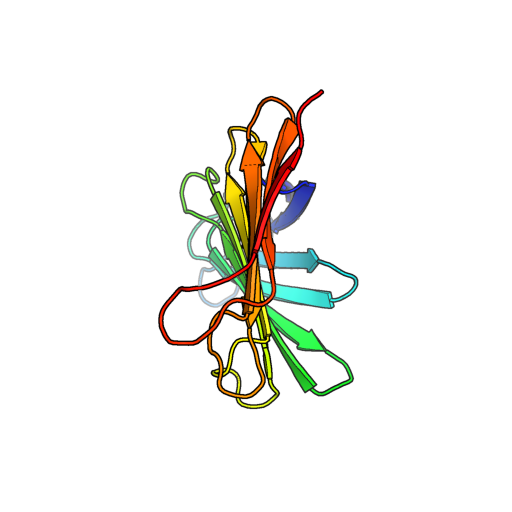 ? 18.229 -1.718 -3.205 1.00 94.00 100 GLU A N 1
ATOM 755 C CA . GLU A 1 100 ? 18.806 -1.693 -1.858 1.00 94.00 100 GLU A CA 1
ATOM 756 C C . GLU A 1 100 ? 19.041 -0.286 -1.291 1.00 94.00 100 GLU A C 1
ATOM 758 O O . GLU A 1 100 ? 19.095 -0.146 -0.068 1.00 94.00 100 GLU A O 1
ATOM 763 N N . LYS A 1 101 ? 19.155 0.735 -2.145 1.00 92.62 101 LYS A N 1
ATOM 764 C CA . LYS A 1 101 ? 19.315 2.144 -1.762 1.00 92.62 101 LYS A CA 1
ATOM 765 C C . LYS A 1 101 ? 17.975 2.863 -1.568 1.00 92.62 101 LYS A C 1
ATOM 767 O O . LYS A 1 101 ? 17.971 4.038 -1.217 1.00 92.62 101 LYS A O 1
ATOM 772 N N . GLY A 1 102 ? 16.851 2.178 -1.794 1.00 94.12 102 GLY A N 1
ATOM 773 C CA . GLY A 1 102 ? 15.514 2.769 -1.758 1.00 94.12 102 GLY A CA 1
ATOM 774 C C . GLY A 1 102 ? 15.146 3.547 -3.026 1.00 94.12 102 GLY A C 1
ATOM 775 O O . GLY A 1 102 ? 14.207 4.338 -2.997 1.00 94.12 102 GLY A O 1
ATOM 776 N N . GLU A 1 103 ? 15.862 3.350 -4.135 1.00 96.00 103 GLU A N 1
ATOM 777 C CA . GLU A 1 103 ? 15.555 3.979 -5.426 1.00 96.00 103 GLU A CA 1
ATOM 778 C C . GLU A 1 103 ? 14.592 3.091 -6.226 1.00 96.00 103 GLU A C 1
ATOM 780 O O . GLU A 1 103 ? 14.693 1.863 -6.190 1.00 96.00 103 GLU A O 1
ATOM 785 N N . LEU A 1 104 ? 13.662 3.701 -6.965 1.00 97.81 104 LEU A N 1
ATOM 786 C CA . LEU A 1 104 ? 12.678 2.985 -7.781 1.00 97.81 104 LEU A CA 1
ATOM 787 C C . LEU A 1 104 ? 13.378 2.166 -8.880 1.00 97.81 104 LEU A C 1
ATOM 789 O O . LEU A 1 104 ? 14.077 2.727 -9.720 1.00 97.81 104 LEU A O 1
ATOM 793 N N . SER A 1 105 ? 13.163 0.851 -8.891 1.00 97.88 105 SER A N 1
ATOM 794 C CA . SER A 1 105 ? 13.791 -0.086 -9.836 1.00 97.88 105 SER A CA 1
ATOM 795 C C . SER A 1 105 ? 12.804 -0.688 -10.838 1.00 97.88 105 SER A C 1
ATOM 797 O O . SER A 1 105 ? 13.193 -1.077 -11.945 1.00 97.88 105 SER A O 1
ATOM 799 N N . ALA A 1 106 ? 11.523 -0.746 -10.473 1.00 98.50 106 ALA A N 1
ATOM 800 C CA . ALA A 1 106 ? 10.445 -1.160 -11.357 1.00 98.50 106 ALA A CA 1
ATOM 801 C C . ALA A 1 106 ? 9.116 -0.521 -10.948 1.00 98.50 106 ALA A C 1
ATOM 803 O O . ALA A 1 106 ? 8.872 -0.250 -9.769 1.00 98.50 106 ALA A O 1
ATOM 804 N N . LYS A 1 107 ? 8.239 -0.325 -11.930 1.00 98.62 107 LYS A N 1
ATOM 805 C CA . LYS A 1 107 ? 6.887 0.201 -11.749 1.00 98.62 107 LYS A CA 1
ATOM 806 C C . LYS A 1 107 ? 5.933 -0.482 -12.712 1.00 98.62 107 LYS A C 1
ATOM 808 O O . LYS A 1 107 ? 6.142 -0.437 -13.918 1.00 98.62 107 LYS A O 1
ATOM 813 N N . TH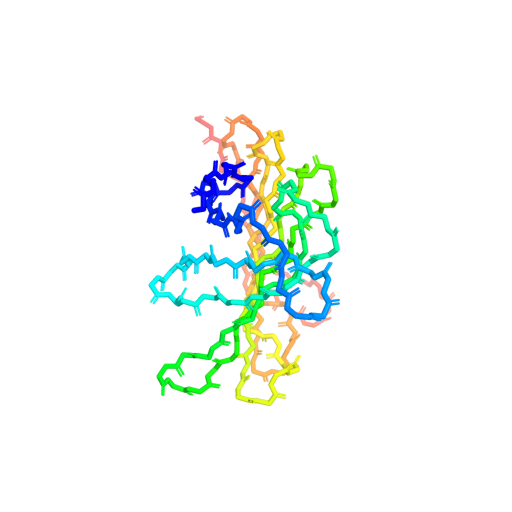R A 1 108 ? 4.860 -1.056 -12.191 1.00 98.69 108 THR A N 1
ATOM 814 C CA . THR A 1 108 ? 3.749 -1.569 -12.995 1.00 98.69 108 THR A CA 1
ATOM 815 C C . THR A 1 108 ? 2.510 -0.748 -12.698 1.00 98.69 108 THR A C 1
ATOM 817 O O . THR A 1 108 ? 2.121 -0.622 -11.542 1.00 98.69 108 THR A O 1
ATOM 820 N N . MET A 1 109 ? 1.886 -0.187 -13.728 1.00 98.50 109 MET A N 1
ATOM 821 C CA . MET A 1 109 ? 0.596 0.490 -13.610 1.00 98.50 109 MET A CA 1
ATOM 822 C C . MET A 1 109 ? -0.463 -0.361 -14.290 1.00 98.50 109 MET A C 1
ATOM 824 O O . MET A 1 109 ? -0.335 -0.657 -15.477 1.00 98.50 109 MET A O 1
ATOM 828 N N . THR A 1 110 ? -1.507 -0.726 -13.558 1.00 98.31 110 THR A N 1
ATOM 829 C CA . THR A 1 110 ? -2.674 -1.430 -14.093 1.00 98.31 110 THR A CA 1
ATOM 830 C C . THR A 1 110 ? -3.819 -0.437 -14.225 1.00 98.31 110 THR A C 1
ATOM 832 O O . THR A 1 110 ? -4.216 0.202 -13.248 1.00 98.31 110 THR A O 1
ATOM 835 N N . ARG A 1 111 ? -4.341 -0.279 -15.443 1.00 98.06 111 ARG A N 1
ATOM 836 C CA . ARG A 1 111 ? -5.497 0.582 -15.723 1.00 98.06 111 ARG A CA 1
ATOM 837 C C . ARG A 1 111 ? -6.797 -0.162 -15.421 1.00 98.06 111 ARG A C 1
ATOM 839 O O . ARG A 1 111 ? -6.824 -1.389 -15.439 1.00 98.06 111 ARG A O 1
ATOM 846 N N . GLU A 1 112 ? -7.891 0.575 -15.247 1.00 96.69 112 GLU A N 1
ATOM 847 C CA . GLU A 1 112 ? -9.229 0.013 -14.989 1.00 96.69 112 GLU A CA 1
ATOM 848 C C . GLU A 1 112 ? -9.636 -1.054 -16.022 1.00 96.69 112 GLU A C 1
ATOM 850 O O . GLU A 1 112 ? -10.226 -2.080 -15.688 1.00 96.69 112 GLU A O 1
ATOM 855 N N . ASN A 1 113 ? -9.268 -0.852 -17.292 1.00 96.12 113 ASN A N 1
ATOM 856 C CA . ASN A 1 113 ? -9.579 -1.787 -18.373 1.00 96.12 113 ASN A CA 1
ATOM 857 C C . ASN A 1 113 ? -8.708 -3.063 -18.382 1.00 96.12 113 ASN A C 1
ATOM 859 O O . ASN A 1 113 ? -8.918 -3.917 -19.247 1.00 96.12 113 ASN A O 1
ATOM 863 N N . GLY A 1 114 ? -7.749 -3.194 -17.462 1.00 95.75 114 GLY A N 1
ATOM 864 C CA . GLY A 1 114 ? -6.829 -4.325 -17.323 1.00 95.75 114 GLY A CA 1
ATOM 865 C C . GLY A 1 114 ? -5.529 -4.215 -18.128 1.00 95.75 114 GLY A C 1
ATOM 866 O O . GLY A 1 114 ? -4.651 -5.059 -17.957 1.00 95.75 114 GLY A O 1
ATOM 867 N N . THR A 1 115 ? -5.377 -3.197 -18.983 1.00 98.19 115 THR A N 1
ATOM 868 C CA . THR A 1 115 ? -4.100 -2.940 -19.676 1.00 98.19 115 THR A CA 1
ATOM 869 C C . THR A 1 115 ? -3.031 -2.491 -18.688 1.00 98.19 115 THR A C 1
ATOM 871 O O . THR A 1 115 ? -3.344 -1.893 -17.651 1.00 98.19 115 THR A O 1
ATOM 874 N N . LYS A 1 116 ? -1.764 -2.763 -19.010 1.00 98.44 116 LYS A N 1
ATOM 875 C CA . LYS A 1 116 ? -0.642 -2.467 -18.115 1.00 98.44 116 LYS A CA 1
ATOM 876 C C . LYS A 1 116 ? 0.454 -1.674 -18.801 1.00 98.44 116 LYS A C 1
ATOM 878 O O . LYS A 1 116 ? 0.751 -1.914 -19.967 1.00 98.44 116 LYS A O 1
ATOM 883 N N . LEU A 1 117 ? 1.090 -0.791 -18.043 1.00 98.56 117 LEU A N 1
ATOM 884 C CA . LEU A 1 117 ? 2.403 -0.241 -18.362 1.00 98.56 117 LEU A CA 1
ATOM 885 C C . LEU A 1 117 ? 3.417 -0.829 -17.386 1.00 98.56 117 LEU A C 1
ATOM 887 O O . LEU A 1 117 ? 3.302 -0.627 -16.178 1.00 98.56 117 LEU A O 1
ATOM 891 N N . GLU A 1 118 ? 4.381 -1.568 -17.917 1.00 98.56 118 GLU A N 1
ATOM 892 C CA . GLU A 1 118 ? 5.456 -2.225 -17.180 1.00 98.56 118 GLU A CA 1
ATOM 893 C C . GLU A 1 118 ? 6.761 -1.464 -17.449 1.00 98.56 118 GLU A C 1
ATOM 895 O O . GLU A 1 118 ? 7.258 -1.441 -18.578 1.00 98.56 118 GLU A O 1
ATOM 900 N N . TYR A 1 119 ? 7.315 -0.839 -16.412 1.00 98.56 119 TYR A N 1
ATOM 901 C CA . TYR A 1 119 ? 8.642 -0.234 -16.417 1.00 98.56 119 TYR A CA 1
ATOM 902 C C . TYR A 1 119 ? 9.590 -1.084 -15.577 1.00 98.56 119 TYR A C 1
ATOM 904 O O . TYR A 1 119 ? 9.335 -1.335 -14.397 1.00 98.56 119 TYR A O 1
ATOM 912 N N . THR A 1 120 ? 10.692 -1.521 -16.175 1.00 97.81 120 THR A N 1
ATOM 91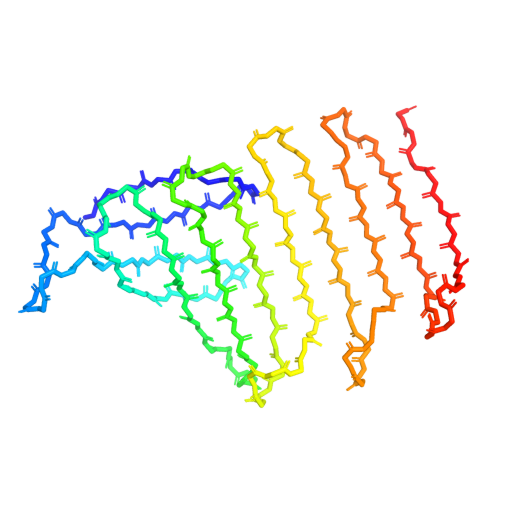3 C CA . THR A 1 120 ? 11.676 -2.412 -15.542 1.00 97.81 120 THR A CA 1
ATOM 914 C C . THR A 1 120 ? 13.089 -1.905 -15.773 1.00 97.81 120 THR A C 1
ATOM 916 O O . THR A 1 120 ? 13.322 -1.132 -16.702 1.00 97.81 120 THR A O 1
ATOM 919 N N . GLU A 1 121 ? 14.047 -2.391 -14.981 1.00 96.31 121 GLU A N 1
ATOM 920 C CA . GLU A 1 121 ? 15.456 -1.972 -15.074 1.00 96.31 121 GLU A CA 1
ATOM 921 C C . GLU A 1 121 ? 15.601 -0.444 -14.971 1.00 96.31 121 GLU A C 1
ATOM 923 O O . GLU A 1 121 ? 16.420 0.164 -15.664 1.00 96.31 121 GLU A O 1
ATOM 928 N N . MET A 1 122 ? 14.762 0.179 -14.135 1.00 97.44 122 MET A N 1
ATOM 929 C CA . MET A 1 122 ? 14.788 1.620 -13.929 1.00 97.44 122 MET A CA 1
ATOM 930 C C . MET A 1 122 ? 16.082 2.009 -13.214 1.00 97.44 122 MET A C 1
ATOM 932 O O . MET A 1 122 ? 16.488 1.377 -12.235 1.00 97.44 122 MET A O 1
ATOM 936 N N . LYS A 1 123 ? 16.731 3.049 -13.725 1.00 95.19 123 LYS A N 1
ATOM 937 C CA . LYS A 1 123 ? 17.950 3.635 -13.172 1.00 95.19 123 LYS A CA 1
ATOM 938 C C . LYS A 1 123 ? 17.624 4.931 -12.436 1.00 95.19 123 LYS A C 1
ATOM 940 O O . LYS A 1 123 ? 16.545 5.501 -12.588 1.00 95.19 123 LYS A O 1
ATOM 945 N N . SER A 1 124 ? 18.588 5.425 -11.666 1.00 92.50 124 SER A N 1
ATOM 946 C CA . SER A 1 124 ? 18.452 6.666 -10.895 1.00 92.50 124 SER A CA 1
ATOM 947 C C . SER A 1 124 ? 18.230 7.918 -11.756 1.00 92.50 124 SER A C 1
ATOM 949 O O . SER A 1 124 ? 17.665 8.891 -11.268 1.00 92.50 124 SER A O 1
ATOM 951 N N . ASP A 1 125 ? 18.618 7.892 -13.035 1.00 93.62 125 ASP A N 1
ATOM 952 C CA . ASP A 1 125 ? 18.346 8.956 -14.013 1.00 93.62 125 ASP A CA 1
ATOM 953 C C . ASP A 1 125 ? 16.930 8.890 -14.625 1.00 93.62 125 ASP A C 1
ATOM 955 O O . ASP A 1 125 ? 16.579 9.713 -15.470 1.00 93.62 125 ASP A O 1
ATOM 959 N N . GLY A 1 126 ? 16.107 7.920 -14.210 1.00 92.38 126 GLY A N 1
ATOM 960 C CA . GLY A 1 126 ? 14.746 7.709 -14.703 1.00 92.38 126 GLY A CA 1
ATOM 961 C C . GLY A 1 126 ? 14.654 6.918 -16.011 1.00 92.38 126 GLY A C 1
ATOM 962 O O . GLY A 1 126 ? 13.544 6.653 -16.476 1.00 92.38 126 GLY A O 1
ATOM 963 N N . THR A 1 127 ? 15.778 6.507 -16.605 1.00 96.69 127 THR A N 1
ATOM 964 C CA . THR A 1 127 ? 15.778 5.636 -17.789 1.00 96.69 127 THR A CA 1
ATOM 965 C C . THR A 1 127 ? 15.487 4.185 -17.413 1.00 96.69 127 THR A C 1
ATOM 967 O O . THR A 1 127 ? 15.760 3.747 -16.297 1.00 96.69 127 THR A O 1
ATOM 970 N N . GLY A 1 128 ? 14.930 3.416 -18.347 1.00 97.31 128 GLY A N 1
ATOM 971 C CA . GLY A 1 128 ? 14.602 2.007 -18.142 1.00 97.31 128 GLY A CA 1
ATOM 972 C C . GLY A 1 128 ? 13.959 1.392 -19.379 1.00 97.31 128 GLY A C 1
ATOM 973 O O . GLY A 1 128 ? 13.845 2.034 -20.426 1.00 97.31 128 GLY A O 1
ATOM 974 N N . LYS A 1 129 ? 13.526 0.140 -19.262 1.00 98.25 129 LYS A N 1
ATOM 975 C CA . LYS A 1 129 ? 12.720 -0.532 -20.288 1.00 98.25 129 LYS A CA 1
ATOM 976 C C . LYS A 1 129 ? 11.245 -0.259 -20.036 1.00 98.25 129 LYS A C 1
ATOM 978 O O . LYS A 1 129 ? 10.815 -0.225 -18.886 1.00 98.25 129 LYS A O 1
ATOM 983 N N . ALA A 1 130 ? 10.482 -0.106 -21.112 1.00 98.44 130 ALA A N 1
ATOM 984 C CA . ALA A 1 130 ? 9.039 0.074 -21.067 1.00 98.44 130 ALA A CA 1
ATOM 985 C C . ALA A 1 130 ? 8.353 -0.974 -21.943 1.00 98.44 130 ALA A C 1
ATOM 987 O O . ALA A 1 130 ? 8.811 -1.271 -23.049 1.00 98.44 130 ALA A O 1
ATOM 988 N N . LYS A 1 131 ? 7.240 -1.509 -21.452 1.00 98.44 131 LYS A N 1
ATOM 989 C CA . LYS A 1 131 ? 6.370 -2.427 -22.180 1.00 98.44 131 LYS A CA 1
ATOM 990 C C . LYS A 1 131 ? 4.921 -2.088 -21.867 1.00 98.44 131 LYS A C 1
ATOM 992 O O . LYS A 1 131 ? 4.550 -1.940 -20.707 1.00 98.44 131 LYS A O 1
ATOM 997 N N . GLU A 1 132 ? 4.101 -1.992 -22.903 1.00 98.44 132 GLU A N 1
ATOM 998 C CA . GLU A 1 132 ? 2.653 -1.897 -22.750 1.00 98.44 132 GLU A CA 1
ATOM 999 C C . GLU A 1 132 ? 2.021 -3.260 -23.032 1.00 98.44 132 GLU A C 1
ATOM 1001 O O . GLU A 1 132 ? 2.332 -3.910 -24.031 1.00 98.44 132 GLU A O 1
ATOM 1006 N N . VAL A 1 133 ? 1.157 -3.713 -22.127 1.00 98.12 133 VAL A N 1
ATOM 1007 C CA . VAL A 1 133 ? 0.396 -4.957 -22.260 1.00 98.12 133 VAL A CA 1
ATOM 1008 C C . VAL A 1 133 ? -1.048 -4.591 -22.568 1.00 98.12 133 VAL A C 1
ATOM 1010 O O . VAL A 1 133 ? -1.754 -4.025 -21.728 1.00 98.12 133 VAL A O 1
ATOM 1013 N N . LEU A 1 134 ? -1.465 -4.909 -23.790 1.00 96.44 134 LEU A N 1
ATOM 1014 C CA . LEU A 1 134 ? -2.826 -4.724 -24.283 1.00 96.44 134 LEU A CA 1
ATOM 1015 C C . LEU A 1 134 ? -3.627 -6.032 -24.156 1.00 96.44 134 LEU A C 1
ATOM 1017 O O . LEU A 1 134 ? -3.078 -7.061 -23.761 1.00 96.44 134 LEU A O 1
ATOM 1021 N N . LYS A 1 135 ? -4.930 -5.962 -24.442 1.00 85.50 135 LYS A N 1
ATOM 1022 C CA . LYS A 1 135 ? -5.806 -7.139 -24.528 1.00 85.50 135 LYS A CA 1
ATOM 1023 C C . LYS A 1 135 ? -5.635 -7.873 -25.848 1.00 85.50 135 LYS A C 1
ATOM 1025 O O . LYS A 1 135 ? -5.415 -7.177 -26.862 1.00 85.50 135 LYS A O 1
#

Radius of gyration: 16.47 Å; chains: 1; bounding box: 37×22×51 Å

Sequence (135 aa):
SASVDLPGEMKVLVSKEKDKDGKYSLKATVDKIELKGTSDKDNGSGVLEGTKDDKSKAKLTIADDLSKTTFELFKEDGKTLVSRKVSSKDKTSTDEMFNEKGELSAKTMTRENGTKLEYTEMKSDGTGKAKEVLK

Foldseek 3Di:
DDWDQAFPRWIKDWDPAADPVCWIKIWTADPNWIWIDTHNDRNRADKTKTADPQQWIWIWGADPVRQKIKIWIGGNVNPQTQWIWIGGPLGWIKIFGADPNSHTAWIWIAHSVRKIWTFHRQDPVRDTDIDIGDD

Organism: Borreliella afzelii (NCBI:txid29518)

Secondary structure (DSSP, 8-state):
-EEEEETTTEEEEEEEEE-TTS-EEEEEEETTEEEEEEES-SSS-EEEEEE-TT--EEEEEE-TTSSEEEEEEE-TTSSSEEEEEEEETTS-EEEEEE-TTS-EEEEEEE-TTS-EEEEES--TTS--EEEEE--

pLDDT: mean 97.17, std 2.1, range [85.5, 98.81]

InterPro domains:
  IPR001809 Outer surface lipoprotein, Borrelia [PF00820] (1-135)
  IPR001809 Outer surface lipoprotein, Borrelia [PR00968] (31-47)
  IPR001809 Outer surface lipoprotein, Borrelia [PR00968] (48-66)
  IPR001809 Outer surface lipoprotein, Borrelia [PR00968] (110-127)
  IPR001809 Outer surface lipoprotein, Borrelia [PR00968] (128-135)
  IPR023322 Outer surface lipoprotein domain superfamily [SSF51087] (2-135)